Protein AF-A0A965UR79-F1 (afdb_monomer_lite)

Secondary structure (DSSP, 8-state):
--TT--------TT-TT-TT--HHHHHHHH-SHHHHTTT-------GGG----HHHHHHHHHHHTT-

Sequence (67 aa):
MGKFSKLILIGDIRQADIKNSGFEKVYDLFDDKKSSDKGIYTFKFGTEDIMRNDILAYIIEKFEELH

Foldseek 3Di:
DDPPDDDDDDDDPPPPVDPCPCVVVVLVVQPDPVNVVVVHDHDDDDLVNDDDDPVVSVVVVVVVVVD

pLDDT: mean 90.81, std 7.45, range [59.31, 98.06]

Structure (mmCIF, N/CA/C/O backbone):
data_AF-A0A965UR79-F1
#
_entry.id   AF-A0A965UR79-F1
#
loop_
_atom_site.group_PDB
_atom_site.id
_atom_site.type_symbol
_atom_site.label_atom_id
_atom_site.label_alt_id
_atom_site.label_comp_id
_atom_site.label_asym_id
_atom_site.label_entity_id
_atom_site.label_seq_id
_atom_site.pdbx_PDB_ins_code
_atom_site.Cartn_x
_atom_site.Cartn_y
_atom_site.Cartn_z
_atom_site.occupancy
_atom_site.B_iso_or_equiv
_atom_site.auth_seq_id
_atom_site.auth_comp_id
_atom_site.auth_asym_id
_atom_site.auth_atom_id
_atom_site.pdbx_PDB_model_num
ATOM 1 N N . MET A 1 1 ? -10.979 7.950 17.442 1.00 73.25 1 MET A N 1
ATOM 2 C CA . MET A 1 1 ? -11.953 8.130 16.343 1.00 73.25 1 MET A CA 1
ATOM 3 C C . MET A 1 1 ? -13.349 8.250 16.923 1.00 73.25 1 MET A C 1
ATOM 5 O O . MET A 1 1 ? -13.611 7.616 17.938 1.00 73.25 1 MET A O 1
ATOM 9 N N . GLY A 1 2 ? -14.215 9.071 16.326 1.00 90.31 2 GLY A N 1
ATOM 10 C CA . GLY A 1 2 ? -15.622 9.140 16.722 1.00 90.31 2 GLY A CA 1
ATOM 11 C C . GLY A 1 2 ? -16.369 7.842 16.400 1.00 90.31 2 GLY A C 1
ATOM 12 O O . GLY A 1 2 ? -15.927 7.052 15.563 1.00 90.31 2 GLY A O 1
ATOM 13 N N . LYS A 1 3 ? -17.511 7.618 17.062 1.00 91.75 3 LYS A N 1
ATOM 14 C CA . LYS A 1 3 ? -18.441 6.553 16.652 1.00 91.75 3 LYS A CA 1
ATOM 15 C C . LYS A 1 3 ? -18.909 6.826 15.217 1.00 91.75 3 LYS A C 1
ATOM 17 O O . LYS A 1 3 ? -19.120 7.979 14.857 1.00 91.75 3 LYS A O 1
ATOM 22 N N . PHE A 1 4 ? -19.076 5.765 14.425 1.00 94.25 4 PHE A N 1
ATOM 23 C CA . PHE A 1 4 ? -19.488 5.831 13.013 1.00 94.25 4 PHE A CA 1
ATOM 24 C C . PHE A 1 4 ? -18.522 6.588 12.085 1.00 94.25 4 PHE A C 1
ATOM 26 O O . PHE A 1 4 ? -18.937 7.145 11.073 1.00 94.25 4 PHE A O 1
ATOM 33 N N . SER A 1 5 ? -17.226 6.610 12.402 1.00 94.69 5 SER A N 1
ATOM 34 C CA . SER A 1 5 ? -16.195 7.196 11.536 1.00 94.69 5 SER A CA 1
ATOM 35 C C . SER A 1 5 ? -15.248 6.124 10.999 1.00 94.69 5 SER A C 1
ATOM 37 O O . SER A 1 5 ? -14.948 5.157 11.696 1.00 94.69 5 SER A O 1
ATOM 39 N N . LYS A 1 6 ? -14.743 6.323 9.777 1.00 94.81 6 LYS A N 1
ATOM 40 C CA . LYS A 1 6 ? -13.651 5.535 9.188 1.00 94.81 6 LYS A CA 1
ATOM 41 C C . LYS A 1 6 ? -12.451 6.446 8.937 1.00 94.81 6 LYS A C 1
ATOM 43 O O . LYS A 1 6 ? -1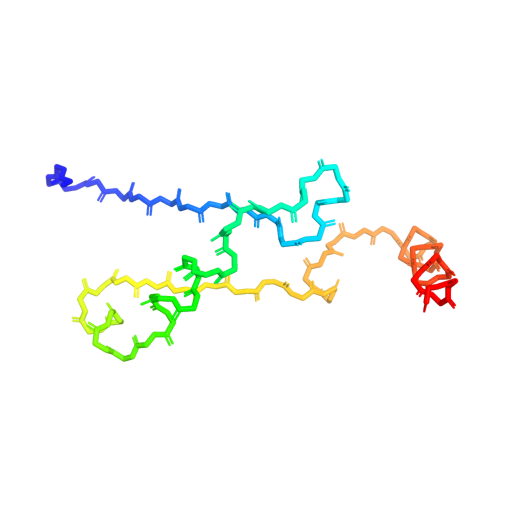2.636 7.586 8.522 1.00 94.81 6 LYS A O 1
ATOM 48 N N . LEU A 1 7 ? -11.246 5.954 9.212 1.00 94.81 7 LEU A N 1
ATOM 49 C CA . LEU A 1 7 ? -9.994 6.591 8.806 1.00 94.81 7 LEU A CA 1
ATOM 50 C C . LEU A 1 7 ? -9.431 5.778 7.652 1.00 94.81 7 LEU A C 1
ATOM 52 O O . LEU A 1 7 ? -9.333 4.558 7.756 1.00 94.81 7 LEU A O 1
ATOM 56 N N . ILE A 1 8 ? -9.075 6.462 6.575 1.00 95.50 8 ILE A N 1
ATOM 57 C CA . ILE A 1 8 ? -8.409 5.862 5.427 1.00 95.50 8 ILE A CA 1
ATOM 58 C C . ILE A 1 8 ? -7.096 6.613 5.266 1.00 95.50 8 ILE A C 1
ATOM 60 O O . ILE A 1 8 ? -7.098 7.835 5.116 1.00 95.50 8 ILE A O 1
ATOM 64 N N . LEU A 1 9 ? -5.991 5.882 5.352 1.00 93.62 9 LEU A N 1
ATOM 65 C CA . LEU A 1 9 ? -4.658 6.402 5.092 1.00 93.62 9 LEU A CA 1
ATOM 66 C C . LEU A 1 9 ? -4.217 5.890 3.720 1.00 93.62 9 LEU A C 1
ATOM 68 O O . LEU A 1 9 ? -4.249 4.686 3.480 1.00 93.62 9 LEU A O 1
ATOM 72 N N . ILE A 1 10 ? -3.843 6.804 2.828 1.00 93.19 10 ILE A N 1
ATOM 73 C CA . ILE A 1 10 ? -3.455 6.504 1.447 1.00 93.19 10 ILE A CA 1
ATOM 74 C C . ILE A 1 10 ? -2.103 7.162 1.198 1.00 93.19 10 ILE A C 1
ATOM 76 O O . ILE A 1 10 ? -1.897 8.313 1.583 1.00 93.19 10 ILE A O 1
ATOM 80 N N . GLY A 1 11 ? -1.197 6.435 0.560 1.00 89.44 11 GLY A N 1
ATOM 81 C CA . GLY A 1 11 ? 0.128 6.917 0.205 1.00 89.44 11 GLY A CA 1
ATOM 82 C C . GLY A 1 11 ? 0.745 6.044 -0.877 1.00 89.44 11 GLY A C 1
ATOM 83 O O . GLY A 1 11 ? 0.288 4.925 -1.116 1.00 89.44 11 GLY A O 1
ATOM 84 N N . ASP A 1 12 ? 1.777 6.571 -1.523 1.00 87.69 12 ASP A N 1
ATOM 85 C CA . ASP A 1 12 ? 2.562 5.865 -2.528 1.00 87.69 12 ASP A CA 1
ATOM 86 C C . ASP A 1 12 ? 4.012 5.746 -2.036 1.00 87.69 12 ASP A C 1
ATOM 88 O O . ASP A 1 12 ? 4.643 6.721 -1.622 1.00 87.69 12 ASP A O 1
ATOM 92 N N . ILE A 1 13 ? 4.529 4.518 -2.034 1.00 82.50 13 ILE A N 1
ATOM 93 C CA . ILE A 1 13 ? 5.902 4.212 -1.617 1.00 82.50 13 ILE A CA 1
ATOM 94 C C . ILE A 1 13 ? 6.932 4.566 -2.700 1.00 82.50 13 ILE A C 1
ATOM 96 O O . ILE A 1 13 ? 8.117 4.654 -2.397 1.00 82.50 13 ILE A O 1
ATOM 100 N N . ARG A 1 14 ? 6.497 4.788 -3.949 1.00 78.81 14 ARG A N 1
ATOM 101 C CA . ARG A 1 14 ? 7.349 5.050 -5.121 1.00 78.81 14 ARG A CA 1
ATOM 102 C C . ARG A 1 14 ? 7.397 6.534 -5.504 1.00 78.81 14 ARG A C 1
ATOM 104 O O . ARG A 1 14 ? 7.820 6.869 -6.609 1.00 78.81 14 ARG A O 1
ATOM 111 N N . GLN A 1 15 ? 7.009 7.436 -4.596 1.00 79.56 15 GLN A N 1
ATOM 112 C CA . GLN A 1 15 ? 7.144 8.881 -4.803 1.00 79.56 15 GLN A CA 1
ATOM 113 C C . GLN A 1 15 ? 8.617 9.298 -4.894 1.00 79.56 15 GLN A C 1
ATOM 115 O O . GLN A 1 15 ? 9.306 9.436 -3.883 1.00 79.56 15 GLN A O 1
ATOM 120 N N . ALA A 1 16 ? 9.090 9.530 -6.121 1.00 71.31 16 ALA A N 1
ATOM 121 C CA . ALA A 1 16 ? 10.482 9.872 -6.418 1.00 71.31 16 ALA A CA 1
ATOM 122 C C . ALA A 1 16 ? 10.963 11.174 -5.745 1.00 71.31 16 ALA A C 1
ATOM 124 O O . ALA A 1 16 ? 12.158 11.353 -5.511 1.00 71.31 16 ALA A O 1
ATOM 125 N N . ASP A 1 17 ? 10.044 12.084 -5.421 1.00 78.38 17 ASP A N 1
ATOM 126 C CA . ASP A 1 17 ? 10.321 13.363 -4.770 1.00 78.38 17 ASP A CA 1
ATOM 127 C C . ASP A 1 17 ? 10.421 13.266 -3.235 1.00 78.38 17 ASP A C 1
ATOM 129 O O . ASP A 1 17 ? 10.967 14.168 -2.593 1.00 78.38 17 ASP A O 1
ATOM 133 N N . ILE A 1 18 ? 9.978 12.157 -2.631 1.00 83.81 18 ILE A N 1
ATOM 134 C CA . ILE A 1 18 ? 9.971 11.966 -1.177 1.00 83.81 18 ILE A CA 1
ATOM 135 C C . ILE A 1 18 ? 11.001 10.907 -0.770 1.00 83.81 18 ILE A C 1
ATOM 137 O O . ILE A 1 18 ? 10.747 9.708 -0.788 1.00 83.81 18 ILE A O 1
ATOM 141 N N . LYS A 1 19 ? 12.168 11.358 -0.290 1.00 72.56 19 LYS A N 1
ATOM 142 C CA . LYS A 1 19 ? 13.291 10.470 0.081 1.00 72.56 19 LYS A CA 1
ATOM 143 C C . LYS A 1 19 ? 13.023 9.529 1.263 1.00 72.5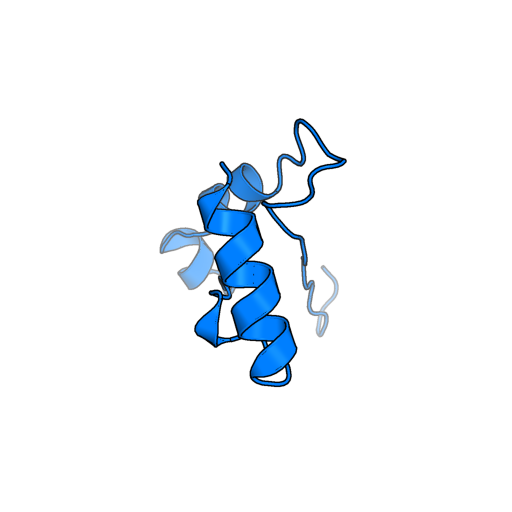6 19 LYS A C 1
ATOM 145 O O . LYS A 1 19 ? 13.703 8.522 1.388 1.00 72.56 19 LYS A O 1
ATOM 150 N N . ASN A 1 20 ? 12.106 9.881 2.163 1.00 76.31 20 ASN A N 1
ATOM 151 C CA . ASN A 1 20 ? 11.790 9.116 3.374 1.00 76.31 20 ASN A CA 1
ATOM 152 C C . ASN A 1 20 ? 10.310 9.302 3.724 1.00 76.31 20 ASN A C 1
ATOM 154 O O . ASN A 1 20 ? 9.987 9.949 4.719 1.00 76.31 20 ASN A O 1
ATOM 158 N N . SER A 1 21 ? 9.401 8.772 2.901 1.00 84.56 21 SER A N 1
ATOM 159 C CA . SER A 1 21 ? 7.958 8.953 3.135 1.00 84.56 21 SER A CA 1
ATOM 160 C C . SER A 1 21 ? 7.513 8.383 4.485 1.00 84.56 21 SER A C 1
ATOM 162 O O . SER A 1 21 ? 6.546 8.856 5.073 1.00 84.56 21 SER A O 1
ATOM 164 N N . GLY A 1 22 ? 8.213 7.355 4.983 1.00 88.06 22 GLY A N 1
ATOM 165 C CA . GLY A 1 22 ? 7.835 6.621 6.191 1.00 88.06 22 GLY A CA 1
ATOM 166 C C . GLY A 1 22 ? 6.545 5.814 6.027 1.00 88.06 22 GLY A C 1
ATOM 167 O O . GLY A 1 22 ? 6.176 5.089 6.945 1.00 88.06 22 GLY A O 1
ATOM 168 N N . PHE A 1 23 ? 5.890 5.902 4.866 1.00 90.81 23 PHE A N 1
ATOM 169 C CA . PHE A 1 23 ? 4.601 5.280 4.611 1.00 90.81 23 PHE A CA 1
ATOM 170 C C . PHE A 1 23 ? 4.703 3.756 4.607 1.00 90.81 23 PHE A C 1
ATOM 172 O O . PHE A 1 23 ? 3.877 3.101 5.229 1.00 90.81 23 PHE A O 1
ATOM 179 N N . GLU A 1 24 ? 5.766 3.204 4.017 1.00 91.06 24 GLU A N 1
ATOM 180 C CA . GLU A 1 24 ? 6.048 1.764 4.057 1.00 91.06 24 GLU A CA 1
ATOM 181 C C . GLU A 1 24 ? 6.162 1.253 5.501 1.00 91.06 24 GLU A C 1
ATOM 183 O O . GLU A 1 24 ? 5.502 0.293 5.872 1.00 91.06 24 GLU A O 1
ATOM 188 N N . LYS A 1 25 ? 6.868 1.981 6.376 1.00 92.75 25 LYS A N 1
ATOM 189 C CA . LYS A 1 25 ? 6.973 1.616 7.800 1.00 92.75 25 LYS A CA 1
ATOM 190 C C . LYS A 1 25 ? 5.625 1.647 8.517 1.00 92.75 25 LYS A C 1
ATOM 192 O O . LYS A 1 25 ? 5.408 0.863 9.433 1.00 92.75 25 LYS A O 1
ATOM 197 N N . VAL A 1 26 ? 4.746 2.582 8.154 1.00 93.31 26 VAL A N 1
ATOM 198 C CA . VAL A 1 26 ? 3.389 2.659 8.714 1.00 93.31 26 VAL A CA 1
ATOM 199 C C . VAL A 1 26 ? 2.529 1.510 8.193 1.00 93.31 26 VAL A C 1
ATOM 201 O O . VAL A 1 26 ? 1.794 0.926 8.980 1.00 93.31 26 VAL A O 1
ATOM 204 N N . TYR A 1 27 ? 2.636 1.172 6.906 1.00 94.75 27 TYR A N 1
ATOM 205 C CA . TYR A 1 27 ? 1.977 0.006 6.323 1.00 94.75 27 TYR A CA 1
ATOM 206 C C . TYR A 1 27 ? 2.410 -1.271 7.057 1.00 94.75 27 TYR A C 1
ATOM 208 O O . TYR A 1 27 ? 1.566 -1.941 7.647 1.00 94.75 27 TYR A O 1
ATOM 216 N N . ASP A 1 28 ? 3.718 -1.532 7.132 1.00 94.75 28 ASP A N 1
ATOM 217 C CA . ASP A 1 28 ? 4.285 -2.731 7.763 1.00 94.75 28 ASP A CA 1
ATOM 218 C C . ASP A 1 28 ? 3.936 -2.833 9.254 1.00 94.75 28 ASP A C 1
ATOM 220 O O . ASP A 1 28 ? 3.762 -3.925 9.790 1.00 94.75 28 ASP A O 1
ATOM 224 N N . LEU A 1 29 ? 3.807 -1.693 9.943 1.00 96.81 29 LEU A N 1
ATOM 225 C CA . LEU A 1 29 ? 3.418 -1.643 11.354 1.00 96.81 29 LEU A CA 1
ATOM 226 C C . LEU A 1 29 ? 2.001 -2.181 11.604 1.00 96.81 29 LEU A C 1
ATOM 228 O O . LEU A 1 29 ? 1.733 -2.651 12.708 1.00 96.81 29 LEU A O 1
ATOM 232 N N . PHE A 1 30 ? 1.101 -2.066 10.624 1.00 97.00 30 PHE A N 1
ATOM 233 C CA . PHE A 1 30 ? -0.296 -2.494 10.739 1.00 97.00 30 PHE A CA 1
ATOM 234 C C . PHE A 1 30 ? -0.631 -3.725 9.887 1.00 97.00 30 PHE A C 1
ATOM 236 O O . PHE A 1 30 ? -1.747 -4.236 10.003 1.00 97.00 30 PHE A O 1
ATOM 243 N N . ASP A 1 31 ? 0.308 -4.219 9.074 1.00 96.81 31 ASP A N 1
ATOM 244 C CA . ASP A 1 31 ? 0.154 -5.422 8.249 1.00 96.81 31 ASP A CA 1
ATOM 245 C C . ASP A 1 31 ? 0.357 -6.699 9.079 1.00 96.81 31 ASP A C 1
ATOM 247 O O . ASP A 1 31 ? 1.230 -7.533 8.840 1.00 96.81 31 ASP A O 1
ATOM 251 N N . ASP A 1 32 ? -0.438 -6.822 10.141 1.00 97.62 32 ASP A N 1
ATOM 252 C CA . ASP A 1 32 ? -0.339 -7.905 11.104 1.00 97.62 32 ASP A CA 1
ATOM 253 C C . ASP A 1 32 ? -1.717 -8.366 11.602 1.00 97.62 32 ASP A C 1
ATOM 255 O O . ASP A 1 32 ? -2.721 -7.643 11.589 1.00 97.62 32 ASP A O 1
ATOM 259 N N . LYS A 1 33 ? -1.769 -9.605 12.101 1.00 97.81 33 LYS A N 1
ATOM 260 C CA . LYS A 1 33 ? -3.021 -10.216 12.560 1.00 97.81 33 LYS A CA 1
ATOM 261 C C . LYS A 1 33 ? -3.658 -9.469 13.740 1.00 97.81 33 LYS A C 1
ATOM 263 O O . LYS A 1 33 ? -4.873 -9.321 13.781 1.00 97.81 33 LYS A O 1
ATOM 268 N N . LYS A 1 34 ? -2.865 -8.981 14.696 1.00 98.06 34 LYS A N 1
ATOM 269 C CA . LYS A 1 34 ? -3.353 -8.267 15.889 1.00 98.06 34 LYS A CA 1
ATOM 270 C C . LYS A 1 34 ? -3.991 -6.925 15.515 1.00 98.06 34 LYS A C 1
ATOM 272 O O . LYS A 1 34 ? -4.894 -6.475 16.224 1.00 98.06 34 LYS A O 1
ATOM 277 N N . SER A 1 35 ? -3.531 -6.291 14.441 1.00 97.81 35 SER A N 1
ATOM 278 C CA . SER A 1 35 ? -4.146 -5.096 13.857 1.00 97.81 35 SER A CA 1
ATOM 279 C C . SER A 1 35 ? -5.454 -5.436 13.126 1.00 97.81 35 SER A C 1
ATOM 281 O O . SER A 1 35 ? -6.480 -4.801 13.392 1.00 97.81 35 SER A O 1
ATOM 283 N N . SER A 1 36 ? -5.467 -6.511 12.329 1.00 97.06 36 SER A N 1
ATOM 284 C CA . SER A 1 36 ? -6.675 -7.027 11.657 1.00 97.06 36 SER A CA 1
ATOM 285 C C . SER A 1 36 ? -7.791 -7.421 12.633 1.00 97.06 36 SER A C 1
ATOM 287 O O . SER A 1 36 ? -8.939 -7.003 12.471 1.00 97.06 36 SER A O 1
ATOM 289 N N . ASP A 1 37 ? -7.450 -8.100 13.734 1.00 98.06 37 ASP A N 1
ATOM 290 C CA . ASP A 1 37 ? -8.386 -8.477 14.806 1.00 98.06 37 ASP A CA 1
ATOM 291 C C . ASP A 1 37 ? -9.040 -7.249 15.486 1.00 98.06 37 ASP A C 1
ATOM 293 O O . ASP A 1 37 ? -10.064 -7.367 16.160 1.00 98.06 37 ASP A O 1
ATOM 297 N N . LYS A 1 38 ? -8.469 -6.048 15.307 1.00 96.19 38 LYS A N 1
ATOM 298 C CA . LYS A 1 38 ? -8.999 -4.766 15.804 1.00 96.19 38 LYS A CA 1
ATOM 299 C C . LYS A 1 38 ? -9.731 -3.948 14.735 1.00 96.19 38 LYS A C 1
ATOM 301 O O . LYS A 1 38 ? -10.113 -2.809 15.007 1.00 96.19 38 LYS A O 1
ATOM 306 N N . GLY A 1 39 ? -9.932 -4.506 13.543 1.00 95.81 39 GLY A N 1
ATOM 307 C CA . GLY A 1 39 ? -10.605 -3.845 12.425 1.00 95.81 39 GLY A CA 1
ATOM 308 C C . GLY A 1 39 ? -9.732 -2.848 11.658 1.00 95.81 39 GLY A C 1
ATOM 309 O O . GLY A 1 39 ? -10.274 -1.973 10.983 1.00 95.81 39 GLY A O 1
ATOM 310 N N . ILE A 1 40 ? -8.403 -2.947 11.777 1.00 97.44 40 ILE A N 1
ATOM 311 C CA . ILE A 1 40 ? -7.454 -2.202 10.942 1.00 97.44 40 ILE A CA 1
ATOM 312 C C . ILE A 1 40 ? -7.068 -3.104 9.774 1.00 97.44 40 ILE A C 1
ATOM 314 O O . ILE A 1 40 ? -6.574 -4.205 9.988 1.00 97.44 40 ILE A O 1
ATOM 318 N N . TYR A 1 41 ? -7.287 -2.633 8.551 1.00 96.19 41 TYR A N 1
ATOM 319 C CA . TYR A 1 41 ? -6.995 -3.394 7.340 1.00 96.19 41 TYR A CA 1
ATOM 320 C C . TYR A 1 41 ? -5.986 -2.642 6.481 1.00 96.19 41 TYR A C 1
ATOM 322 O O . TYR A 1 41 ? -6.136 -1.441 6.244 1.00 96.19 41 TYR A O 1
ATOM 330 N N . THR A 1 42 ? -4.978 -3.368 6.019 1.00 96.19 42 THR A N 1
ATOM 331 C CA . THR A 1 42 ? -3.951 -2.926 5.078 1.00 96.19 42 THR A CA 1
ATOM 332 C C . THR A 1 42 ? -4.294 -3.430 3.677 1.00 96.19 42 THR A C 1
ATOM 334 O O . THR A 1 42 ? -4.805 -4.534 3.501 1.00 96.19 42 THR A O 1
ATOM 337 N N . PHE A 1 43 ? -4.045 -2.594 2.668 1.00 94.62 43 PHE A N 1
ATOM 338 C CA . PHE A 1 43 ? -4.216 -2.936 1.257 1.00 94.62 43 PHE A CA 1
ATOM 339 C C . PHE A 1 43 ? -3.016 -2.405 0.482 1.00 94.62 43 PHE A C 1
ATOM 341 O O . PHE A 1 43 ? -2.640 -1.243 0.655 1.00 94.62 43 PHE A O 1
ATOM 348 N N . LYS A 1 44 ? -2.433 -3.243 -0.373 1.00 93.50 44 LYS A N 1
ATOM 349 C CA . LYS A 1 44 ? -1.343 -2.871 -1.272 1.00 93.50 44 LYS A CA 1
ATOM 350 C C . LYS A 1 44 ? -1.797 -3.117 -2.701 1.00 93.50 44 LYS A C 1
ATOM 352 O O . LYS A 1 44 ? -2.174 -4.236 -3.028 1.00 93.50 44 LYS A O 1
ATOM 357 N N . PHE A 1 45 ? -1.762 -2.067 -3.511 1.00 92.56 45 PHE A N 1
ATOM 358 C CA . PHE A 1 45 ? -2.060 -2.148 -4.936 1.00 92.56 45 PHE A CA 1
ATOM 359 C C . PHE A 1 45 ? -0.772 -2.404 -5.715 1.00 92.56 45 PHE A C 1
ATOM 3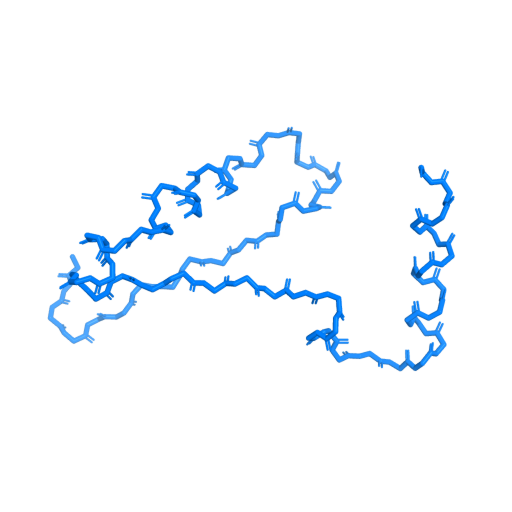61 O O . PHE A 1 45 ? 0.257 -1.773 -5.444 1.00 92.56 45 PHE A O 1
ATOM 368 N N . GLY A 1 46 ? -0.833 -3.349 -6.644 1.00 90.19 46 GLY A N 1
ATOM 369 C CA . GLY A 1 46 ? 0.239 -3.667 -7.578 1.00 90.19 46 GLY A CA 1
ATOM 370 C C . GLY A 1 46 ? 0.114 -2.893 -8.889 1.00 90.19 46 GLY A C 1
ATOM 371 O O . GLY A 1 46 ? -0.792 -2.078 -9.083 1.00 90.19 46 GLY A O 1
ATOM 372 N N . THR A 1 47 ? 1.035 -3.147 -9.817 1.00 88.25 47 THR A N 1
ATOM 373 C CA . THR A 1 47 ? 0.992 -2.548 -11.161 1.00 88.25 47 THR A CA 1
ATOM 374 C C . THR A 1 47 ? -0.260 -2.993 -11.923 1.00 88.25 47 THR A C 1
ATOM 376 O O . THR A 1 47 ? -0.846 -2.200 -12.659 1.00 88.25 47 THR A O 1
ATOM 379 N N . GLU A 1 48 ? -0.698 -4.229 -11.688 1.00 88.44 48 GLU A N 1
ATOM 380 C CA . GLU A 1 48 ? -1.891 -4.862 -12.249 1.00 88.44 48 GLU A CA 1
ATOM 381 C C . GLU A 1 48 ? -3.205 -4.169 -11.861 1.00 88.44 48 GLU A C 1
ATOM 383 O O . GLU A 1 48 ? -4.178 -4.235 -12.610 1.00 88.44 48 GLU A O 1
ATOM 388 N N . ASP A 1 49 ? -3.232 -3.461 -10.730 1.00 90.81 49 ASP A N 1
ATOM 389 C CA . ASP A 1 49 ? -4.421 -2.753 -10.248 1.00 90.81 49 ASP A CA 1
ATOM 390 C C . ASP A 1 49 ? -4.578 -1.364 -10.887 1.00 90.81 49 ASP A C 1
ATOM 392 O O . ASP A 1 49 ? -5.605 -0.695 -10.728 1.00 90.81 49 ASP A O 1
ATOM 396 N N . ILE A 1 50 ? -3.560 -0.891 -11.614 1.00 90.75 50 ILE A N 1
ATOM 397 C CA . ILE A 1 50 ? -3.553 0.455 -12.176 1.00 90.75 50 ILE A CA 1
ATOM 398 C C . ILE A 1 50 ? -4.219 0.444 -13.548 1.00 90.75 50 ILE A C 1
ATOM 400 O O . ILE A 1 50 ? -3.593 0.150 -1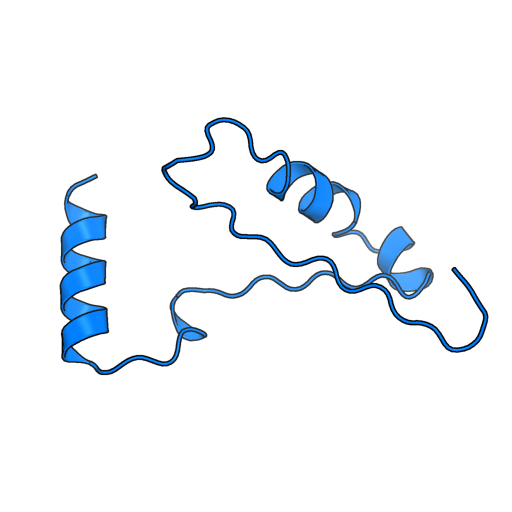4.566 1.00 90.75 50 ILE A O 1
ATOM 404 N N . MET A 1 51 ? -5.479 0.872 -13.590 1.00 92.44 51 MET A N 1
ATOM 405 C CA . MET A 1 51 ? -6.203 1.052 -14.846 1.00 92.44 51 MET A CA 1
ATOM 406 C C . MET A 1 51 ? -5.630 2.213 -15.667 1.00 92.44 51 MET A C 1
ATOM 408 O O . MET A 1 51 ? -5.760 3.385 -15.312 1.00 92.44 51 MET A O 1
ATOM 412 N N . ARG A 1 52 ? -5.015 1.872 -16.798 1.00 91.44 52 ARG A N 1
ATOM 413 C CA . ARG A 1 52 ? -4.462 2.791 -17.800 1.00 91.44 52 ARG A CA 1
ATOM 414 C C . ARG A 1 52 ? -4.545 2.140 -19.181 1.00 91.44 52 ARG A C 1
ATOM 416 O O . ARG A 1 52 ? -4.771 0.939 -19.269 1.00 91.44 52 ARG A O 1
ATOM 423 N N . ASN A 1 53 ? -4.384 2.910 -20.257 1.00 95.25 53 ASN A N 1
ATOM 424 C CA . ASN A 1 53 ? -4.353 2.307 -21.590 1.00 95.25 53 ASN A CA 1
ATOM 425 C C . ASN A 1 53 ? -3.049 1.522 -21.821 1.00 95.25 53 ASN A C 1
ATOM 427 O O . ASN A 1 53 ? -2.010 1.834 -21.234 1.00 95.25 53 ASN A O 1
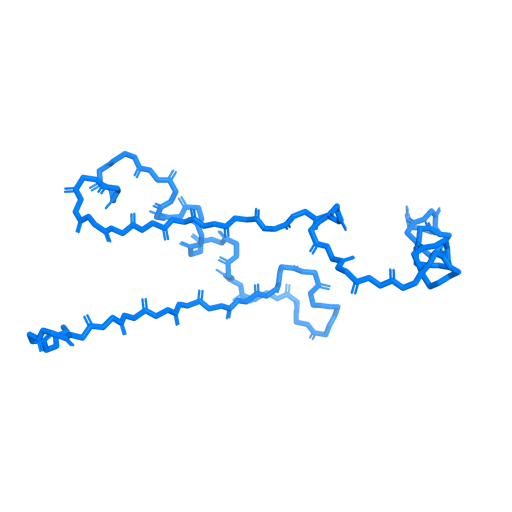ATOM 431 N N . ASP A 1 54 ? -3.099 0.558 -22.739 1.00 95.00 54 ASP A N 1
ATOM 432 C CA . ASP A 1 54 ? -1.993 -0.373 -22.998 1.00 95.00 54 ASP A CA 1
ATOM 433 C C . ASP A 1 54 ? -0.692 0.338 -23.389 1.00 95.00 54 ASP A C 1
ATOM 435 O O . ASP A 1 54 ? 0.391 -0.037 -22.949 1.00 95.00 54 ASP A O 1
ATOM 439 N N . ILE A 1 55 ? -0.787 1.418 -24.172 1.00 96.31 55 ILE A N 1
ATOM 440 C CA . ILE A 1 55 ? 0.393 2.176 -24.608 1.00 96.31 55 ILE A CA 1
ATOM 441 C C . ILE A 1 55 ? 1.079 2.858 -23.415 1.00 96.31 55 ILE A C 1
ATOM 443 O O . ILE A 1 55 ? 2.305 2.845 -23.334 1.00 96.31 55 ILE A O 1
ATOM 447 N N . LEU A 1 56 ? 0.325 3.443 -22.477 1.00 94.81 56 LEU A N 1
ATOM 448 C CA . LEU A 1 56 ? 0.911 4.075 -21.292 1.00 94.81 56 LEU A CA 1
ATOM 449 C C . LEU A 1 56 ? 1.492 3.039 -20.325 1.00 94.81 56 LEU A C 1
ATOM 451 O O . LEU A 1 56 ? 2.534 3.301 -19.729 1.00 94.81 56 LEU A O 1
ATOM 455 N N . ALA A 1 57 ? 0.845 1.877 -20.175 1.00 93.62 57 ALA A N 1
ATOM 456 C CA . ALA A 1 57 ? 1.408 0.756 -19.421 1.00 93.62 57 ALA A CA 1
ATOM 457 C C . ALA A 1 57 ? 2.766 0.346 -19.988 1.00 93.62 57 ALA A C 1
ATOM 459 O O . ALA A 1 57 ? 3.759 0.402 -19.268 1.00 93.62 57 ALA A O 1
ATOM 460 N N . TYR A 1 58 ? 2.823 0.105 -21.297 1.00 94.38 58 TYR A N 1
ATOM 461 C CA . TYR A 1 58 ? 4.053 -0.253 -21.992 1.00 94.38 58 TYR A CA 1
ATOM 462 C C . TYR A 1 58 ? 5.164 0.800 -21.836 1.00 94.38 58 TYR A C 1
ATOM 464 O O . TYR A 1 58 ? 6.310 0.459 -21.552 1.00 94.38 58 TYR A O 1
ATOM 472 N N . ILE A 1 59 ? 4.849 2.093 -21.990 1.00 95.00 59 ILE A N 1
ATOM 473 C CA . ILE A 1 59 ? 5.837 3.173 -21.810 1.00 95.00 59 ILE A CA 1
ATOM 474 C C . ILE A 1 59 ? 6.400 3.172 -20.381 1.00 95.00 59 ILE A C 1
ATOM 476 O O . ILE A 1 59 ? 7.605 3.341 -20.202 1.00 95.00 59 ILE A O 1
ATOM 480 N N . ILE A 1 60 ? 5.548 2.988 -19.369 1.00 91.12 60 ILE A N 1
ATOM 481 C CA . ILE A 1 60 ? 5.982 2.972 -17.967 1.00 91.12 60 ILE A CA 1
ATOM 482 C C . ILE A 1 60 ? 6.851 1.746 -17.677 1.00 91.12 60 ILE A C 1
ATOM 484 O O . ILE A 1 60 ? 7.907 1.912 -17.077 1.00 91.12 60 ILE A O 1
ATOM 488 N N . GLU A 1 61 ? 6.480 0.561 -18.165 1.00 92.50 61 GLU A N 1
ATOM 489 C CA . GLU A 1 61 ? 7.311 -0.649 -18.055 1.00 92.50 61 GLU A CA 1
ATOM 490 C C . GLU A 1 61 ? 8.709 -0.424 -18.654 1.00 92.50 61 GLU A C 1
ATOM 492 O O . GLU A 1 61 ? 9.717 -0.774 -18.044 1.00 92.50 61 GLU A O 1
ATOM 497 N N . LYS A 1 62 ? 8.798 0.263 -19.804 1.00 94.88 62 LYS A N 1
ATOM 498 C CA . LYS A 1 62 ? 10.090 0.636 -20.402 1.00 94.88 62 LYS A CA 1
ATOM 499 C C . LYS A 1 62 ? 10.909 1.614 -19.570 1.00 94.88 62 LYS A C 1
ATOM 501 O O . LYS A 1 62 ? 12.133 1.517 -19.577 1.00 94.88 62 LYS A O 1
ATOM 506 N N . PHE A 1 63 ? 10.277 2.541 -18.857 1.00 91.81 63 PHE A N 1
ATOM 507 C CA . PHE A 1 63 ? 11.001 3.404 -17.923 1.00 91.81 63 PHE A CA 1
ATOM 508 C C . PHE A 1 63 ? 11.474 2.654 -16.676 1.00 91.81 63 PHE A C 1
ATOM 510 O O . PHE A 1 63 ? 12.528 2.989 -16.146 1.00 91.81 63 PHE A O 1
ATOM 517 N N . GLU A 1 64 ? 10.739 1.640 -16.219 1.00 88.25 64 GLU A N 1
ATOM 518 C CA . GLU A 1 64 ? 11.154 0.807 -15.086 1.00 88.25 64 GLU A CA 1
ATOM 519 C C . GLU A 1 64 ? 12.364 -0.081 -15.419 1.00 88.25 64 GLU A C 1
ATOM 521 O O . GLU A 1 64 ? 13.198 -0.288 -14.546 1.00 88.25 64 GLU A O 1
ATOM 526 N N . GLU A 1 65 ? 12.516 -0.530 -16.673 1.00 93.75 65 GLU A N 1
ATOM 527 C CA . GLU A 1 65 ? 13.708 -1.256 -17.162 1.00 93.75 65 GLU A CA 1
ATOM 528 C C . GLU A 1 65 ? 14.995 -0.399 -17.183 1.00 93.75 65 GLU A C 1
ATOM 530 O O . GLU A 1 65 ?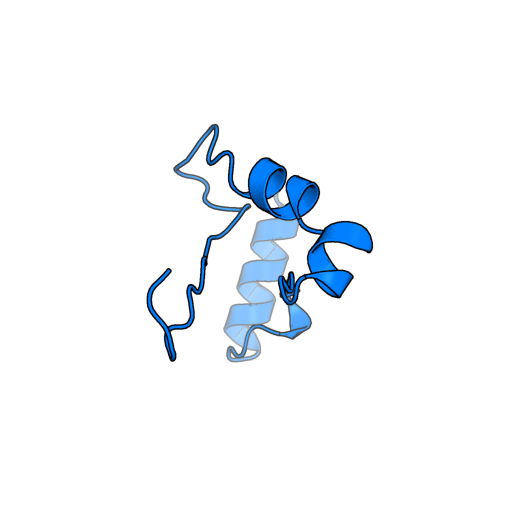 16.093 -0.943 -17.298 1.00 93.75 65 GLU A O 1
ATOM 535 N N . LEU A 1 66 ? 14.886 0.936 -17.119 1.00 90.00 66 LEU A N 1
ATOM 536 C CA . LEU A 1 66 ? 16.038 1.849 -17.162 1.00 90.00 66 LEU A CA 1
ATOM 537 C C . LEU A 1 66 ? 16.814 1.901 -15.831 1.00 90.00 66 LEU A C 1
ATOM 539 O O . LEU A 1 66 ? 17.921 2.445 -15.798 1.00 90.00 66 LEU A O 1
ATOM 543 N N . HIS A 1 67 ? 16.230 1.389 -14.746 1.00 59.31 67 HIS A N 1
ATOM 544 C CA . HIS A 1 67 ? 16.752 1.483 -13.381 1.00 59.31 67 HIS A CA 1
ATOM 545 C C . HIS A 1 67 ? 17.346 0.169 -12.868 1.00 59.31 67 HIS A C 1
ATOM 547 O O . HIS A 1 67 ? 16.752 -0.903 -13.111 1.00 59.31 67 HIS A O 1
#

Radius of gyration: 16.0 Å; chains: 1; bounding box: 36×24×41 Å